Protein AF-A0A0M3JH69-F1 (afdb_monomer_lite)

Secondary structure (DSSP, 8-state):
----------------EES-S-------TTPPTT-EEEE--EE--STTEEEEEEEEETTS----EEE-TTT-EEEE-S---TTTS-S---EEEEEEEEE--

InterPro domains:
  IPR002126 Cadherin-like [PF00028] (23-84)
  IPR002126 Cadherin-like [PR00205] (18-47)
  IPR002126 Cadherin-like [PR00205] (70-96)
  IPR002126 Cadherin-like [PS50268] (19-95)
  IPR015919 Cadherin-like superfamily [SSF49313] (6-95)
  IPR020894 Cadherin conserved site [PS00232] (6-16)

Radius of gyration: 18.43 Å; chains: 1; bounding box: 50×30×53 Å

Structure (mmCIF, N/CA/C/O backbone):
data_AF-A0A0M3JH69-F1
#
_entry.id   AF-A0A0M3JH69-F1
#
loop_
_atom_site.group_PDB
_atom_site.id
_atom_site.type_symbol
_atom_site.label_atom_id
_atom_site.label_alt_id
_atom_site.label_comp_id
_atom_site.label_asym_id
_atom_site.label_entity_id
_atom_site.label_seq_id
_atom_site.pdbx_PDB_ins_code
_atom_site.Cartn_x
_atom_site.Cartn_y
_atom_site.Cartn_z
_atom_site.occupancy
_atom_site.B_iso_or_equiv
_atom_site.auth_seq_id
_atom_site.auth_comp_id
_atom_site.auth_asym_id
_atom_site.auth_atom_id
_atom_site.pdbx_PDB_model_num
ATOM 1 N N . ILE A 1 1 ? 38.177 -14.665 -34.506 1.00 61.34 1 ILE A N 1
ATOM 2 C CA . ILE A 1 1 ? 36.737 -14.303 -34.492 1.00 61.34 1 ILE A CA 1
ATOM 3 C C . ILE A 1 1 ? 36.439 -13.725 -33.120 1.00 61.34 1 ILE A C 1
ATOM 5 O O . ILE A 1 1 ? 36.757 -14.384 -32.139 1.00 61.34 1 ILE A O 1
ATOM 9 N N . VAL A 1 2 ? 35.909 -12.505 -33.046 1.00 41.03 2 VAL A N 1
ATOM 10 C CA . VAL A 1 2 ? 35.553 -11.852 -31.777 1.00 41.03 2 VAL A CA 1
ATOM 11 C C . VAL A 1 2 ? 34.035 -11.874 -31.648 1.00 41.03 2 VAL A C 1
ATOM 13 O O . VAL A 1 2 ? 33.335 -11.492 -32.582 1.00 41.03 2 VAL A O 1
ATOM 16 N N . LYS A 1 3 ? 33.529 -12.362 -30.512 1.00 51.09 3 LYS A N 1
ATOM 17 C CA . LYS A 1 3 ? 32.108 -12.274 -30.172 1.00 51.09 3 LYS A CA 1
ATOM 18 C C . LYS A 1 3 ? 31.865 -10.936 -29.490 1.00 51.09 3 LYS A C 1
ATOM 20 O O . LYS A 1 3 ? 32.477 -10.655 -28.465 1.00 51.09 3 LYS A O 1
ATOM 25 N N . VAL A 1 4 ? 30.968 -10.143 -30.059 1.00 55.31 4 VAL A N 1
ATOM 26 C CA . VAL A 1 4 ? 30.455 -8.925 -29.435 1.00 55.31 4 VAL A CA 1
ATOM 27 C C . VAL A 1 4 ? 29.085 -9.268 -28.863 1.00 55.31 4 VAL A C 1
ATOM 29 O O . VAL A 1 4 ? 28.201 -9.700 -29.600 1.00 55.31 4 VAL A O 1
ATOM 32 N N . GLN A 1 5 ? 28.932 -9.132 -27.548 1.00 44.62 5 GLN A N 1
ATOM 33 C CA . GLN A 1 5 ? 27.641 -9.218 -26.871 1.00 44.62 5 GLN A CA 1
ATOM 34 C C . GLN A 1 5 ? 27.211 -7.801 -26.519 1.00 44.62 5 GLN A C 1
ATOM 36 O O . GLN A 1 5 ? 27.880 -7.119 -25.747 1.00 44.62 5 GLN A O 1
ATOM 41 N N . ILE A 1 6 ? 26.121 -7.354 -27.137 1.00 58.53 6 ILE A N 1
ATOM 42 C CA . ILE A 1 6 ? 25.504 -6.061 -26.860 1.00 58.53 6 ILE A CA 1
ATOM 43 C C . ILE A 1 6 ? 24.299 -6.346 -25.974 1.00 58.53 6 ILE A C 1
ATOM 45 O O . ILE A 1 6 ? 23.364 -7.021 -26.403 1.00 58.53 6 ILE A O 1
ATOM 49 N N . PHE A 1 7 ? 24.338 -5.842 -24.745 1.00 50.62 7 PHE A N 1
ATOM 50 C CA . PHE A 1 7 ? 23.181 -5.797 -23.863 1.00 50.62 7 PHE A CA 1
ATOM 51 C C . PHE A 1 7 ? 22.582 -4.400 -23.987 1.00 50.62 7 PHE A C 1
ATOM 53 O O . PHE A 1 7 ? 23.238 -3.411 -23.665 1.00 50.62 7 PHE A O 1
ATOM 60 N N . ILE A 1 8 ? 21.362 -4.314 -24.511 1.00 57.41 8 ILE A N 1
ATOM 61 C CA 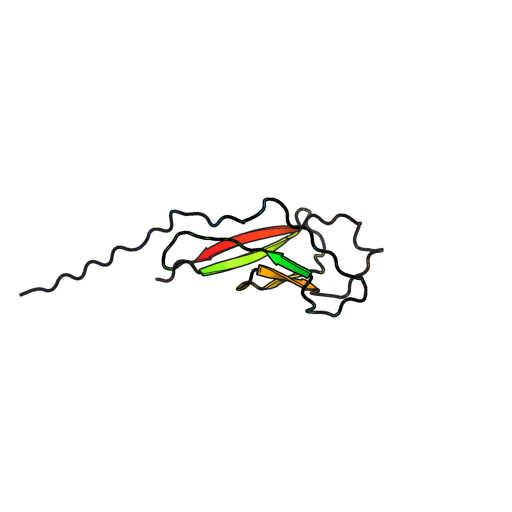. ILE A 1 8 ? 20.586 -3.077 -24.445 1.00 57.41 8 ILE A CA 1
ATOM 62 C C . ILE A 1 8 ? 20.026 -3.026 -23.025 1.00 57.41 8 ILE A C 1
ATOM 64 O O . ILE A 1 8 ? 19.219 -3.878 -22.660 1.00 57.41 8 ILE A O 1
ATOM 68 N N . ALA A 1 9 ? 20.515 -2.084 -22.218 1.00 52.69 9 ALA A N 1
ATOM 69 C CA . ALA A 1 9 ? 19.902 -1.777 -20.935 1.00 52.69 9 ALA A CA 1
ATOM 70 C C . ALA A 1 9 ? 18.527 -1.161 -21.209 1.00 52.69 9 ALA A C 1
ATOM 72 O O . ALA A 1 9 ? 18.432 -0.200 -21.974 1.00 52.69 9 ALA A O 1
ATOM 73 N N . ASP A 1 10 ? 17.484 -1.736 -20.618 1.00 50.47 10 ASP A N 1
ATOM 74 C CA . ASP A 1 10 ? 16.159 -1.127 -20.611 1.00 50.47 10 ASP A CA 1
ATOM 75 C C . ASP A 1 10 ? 16.253 0.137 -19.748 1.00 50.47 10 ASP A C 1
ATOM 77 O O . ASP A 1 10 ? 16.524 0.068 -18.546 1.00 50.47 10 ASP A O 1
ATOM 81 N N . ILE A 1 11 ? 16.176 1.306 -20.380 1.00 50.66 11 ILE A N 1
ATOM 82 C CA . ILE A 1 11 ? 16.111 2.574 -19.660 1.00 50.66 11 ILE A CA 1
ATOM 83 C C . ILE A 1 11 ? 14.643 2.722 -19.293 1.00 50.66 11 ILE A C 1
ATOM 85 O O . ILE A 1 11 ? 13.859 3.072 -20.161 1.00 50.66 11 ILE A O 1
ATOM 89 N N . ASN A 1 12 ? 14.299 2.425 -18.038 1.00 52.78 12 ASN A N 1
ATOM 90 C CA . ASN A 1 12 ? 12.949 2.576 -17.492 1.00 52.78 12 ASN A CA 1
ATOM 91 C C . ASN A 1 12 ? 12.406 3.982 -17.803 1.00 52.78 12 ASN A C 1
ATOM 93 O O . ASN A 1 12 ? 12.793 4.971 -17.169 1.00 52.78 12 ASN A O 1
ATOM 97 N N . ASP A 1 13 ? 11.566 4.059 -18.831 1.00 59.28 13 ASP A N 1
ATOM 98 C CA . ASP A 1 13 ? 10.913 5.266 -19.325 1.00 59.28 13 ASP A CA 1
ATOM 99 C C . ASP A 1 13 ? 9.399 5.254 -19.048 1.00 59.28 13 ASP A C 1
ATOM 101 O O . ASP A 1 13 ? 8.712 6.233 -19.355 1.00 59.28 13 ASP A O 1
ATOM 105 N N . ASN A 1 14 ? 8.884 4.203 -18.395 1.00 64.19 14 ASN A N 1
ATOM 106 C CA . ASN A 1 14 ? 7.473 4.043 -18.061 1.00 64.19 14 ASN A CA 1
ATOM 107 C C . ASN A 1 14 ? 7.254 4.126 -16.547 1.00 64.19 14 ASN A C 1
ATOM 109 O O . ASN A 1 14 ? 7.471 3.180 -15.798 1.00 64.19 14 ASN A O 1
ATOM 113 N N . ALA A 1 15 ? 6.744 5.267 -16.078 1.00 70.00 15 ALA A N 1
ATOM 114 C CA . ALA A 1 15 ? 6.297 5.372 -14.693 1.00 70.00 15 ALA A CA 1
ATOM 115 C C . ALA A 1 15 ? 5.118 4.404 -14.437 1.00 70.00 15 ALA A C 1
ATOM 117 O O . ALA A 1 15 ? 4.183 4.366 -15.247 1.00 70.00 15 ALA A O 1
ATOM 118 N N . PRO A 1 16 ? 5.102 3.667 -13.309 1.00 81.19 16 PRO A N 1
ATOM 119 C CA . PRO A 1 16 ? 3.979 2.800 -12.986 1.00 81.19 16 PRO A CA 1
ATOM 120 C C . PRO A 1 16 ? 2.679 3.591 -12.810 1.00 81.19 16 PRO A C 1
ATOM 122 O O . PRO A 1 16 ? 2.682 4.730 -12.335 1.00 81.19 16 PRO A O 1
ATOM 125 N N . TYR A 1 17 ? 1.546 2.966 -13.125 1.00 80.69 17 TYR A N 1
ATOM 126 C CA . TYR A 1 17 ? 0.219 3.565 -12.970 1.00 80.69 17 TYR A CA 1
ATOM 127 C C . TYR A 1 17 ? -0.738 2.640 -12.218 1.00 80.69 17 TYR A C 1
ATOM 129 O O . TYR A 1 17 ? -0.648 1.419 -12.313 1.00 80.69 17 TYR A O 1
ATOM 137 N N . PHE A 1 18 ? -1.680 3.223 -11.476 1.00 82.50 18 PHE A N 1
ATOM 138 C CA . PHE A 1 18 ? -2.727 2.484 -10.768 1.00 82.50 18 PHE A CA 1
ATOM 139 C C . PHE A 1 18 ? -3.969 2.274 -11.640 1.00 82.50 18 PHE A C 1
ATOM 141 O O . PHE A 1 18 ? -4.318 3.140 -12.443 1.00 82.50 18 PHE A O 1
ATOM 148 N N . ASP A 1 19 ? -4.696 1.176 -11.403 1.00 78.62 19 ASP A N 1
ATOM 149 C CA . ASP A 1 19 ? -5.987 0.904 -12.064 1.00 78.62 19 ASP A CA 1
ATOM 150 C C . ASP A 1 19 ? -7.054 1.967 -11.752 1.00 78.62 19 ASP A C 1
ATOM 152 O O . ASP A 1 19 ? -7.939 2.245 -12.564 1.00 78.62 19 ASP A O 1
ATOM 156 N N . GLN A 1 20 ? -6.991 2.559 -10.556 1.00 78.06 20 GLN A N 1
ATOM 157 C CA . GLN A 1 20 ? -7.971 3.519 -10.060 1.00 78.06 20 GLN A CA 1
ATOM 158 C C . GLN A 1 20 ? -7.285 4.752 -9.479 1.00 78.06 20 GLN A C 1
ATOM 160 O O . GLN A 1 20 ? -6.227 4.665 -8.861 1.00 78.06 20 GLN A O 1
ATOM 165 N N . LYS A 1 21 ? -7.938 5.911 -9.625 1.00 76.75 21 LYS A N 1
ATOM 166 C CA . LYS A 1 21 ? -7.490 7.173 -9.011 1.00 76.75 21 LYS A CA 1
ATOM 167 C C . LYS A 1 21 ? -7.750 7.239 -7.504 1.00 76.75 21 LYS A C 1
ATOM 169 O O . LYS A 1 21 ? -7.146 8.058 -6.824 1.00 76.75 21 LYS A O 1
ATOM 174 N N . ARG A 1 22 ? -8.685 6.432 -6.996 1.00 78.81 22 ARG A N 1
ATOM 175 C CA . ARG A 1 22 ? -9.062 6.367 -5.582 1.00 78.81 22 ARG A CA 1
ATOM 176 C C . ARG A 1 22 ? -9.450 4.937 -5.239 1.00 78.81 22 ARG A C 1
ATOM 178 O O . ARG A 1 22 ? -10.272 4.357 -5.938 1.00 78.81 22 ARG A O 1
ATOM 185 N N . TYR A 1 23 ? -8.904 4.433 -4.141 1.00 83.12 23 TYR A N 1
ATOM 186 C CA . TYR A 1 23 ? -9.266 3.154 -3.541 1.00 83.12 23 TYR A CA 1
ATOM 187 C C . TYR A 1 23 ? -9.980 3.420 -2.214 1.00 83.12 23 TYR A C 1
ATOM 189 O O . TYR A 1 23 ? -9.565 4.295 -1.457 1.00 83.12 23 TYR A O 1
ATOM 197 N N . GLU A 1 24 ? -11.063 2.695 -1.934 1.00 82.94 24 GLU A N 1
ATOM 198 C CA . GLU A 1 24 ? -11.811 2.819 -0.679 1.00 82.94 24 GLU A CA 1
ATOM 199 C C . GLU A 1 24 ? -11.930 1.449 -0.013 1.00 82.94 24 GLU A C 1
ATOM 201 O O . GLU A 1 24 ? -12.559 0.539 -0.551 1.00 82.94 24 GLU A O 1
ATOM 206 N N . GLY A 1 25 ? -11.302 1.310 1.153 1.00 83.12 25 GLY A N 1
ATOM 207 C CA . GLY A 1 25 ? -11.386 0.128 2.002 1.00 83.12 25 GLY A CA 1
ATOM 208 C C . GLY A 1 25 ? -12.166 0.430 3.276 1.00 83.12 25 GLY A C 1
ATOM 209 O O . GLY A 1 25 ? -12.194 1.568 3.745 1.00 83.12 25 GLY A O 1
ATOM 210 N N . LYS A 1 26 ? -12.800 -0.595 3.845 1.00 83.62 26 LYS A N 1
ATOM 211 C CA . LYS A 1 26 ? -13.482 -0.513 5.140 1.00 83.62 26 LYS A CA 1
ATOM 212 C C . LYS A 1 26 ? -12.954 -1.618 6.037 1.00 83.62 26 LYS A C 1
ATOM 214 O O . LYS A 1 26 ? -12.810 -2.756 5.607 1.00 83.62 26 LYS A O 1
ATOM 219 N N . VAL A 1 27 ? -12.686 -1.267 7.281 1.00 87.69 27 VAL A N 1
ATOM 220 C CA . VAL A 1 27 ? -12.202 -2.163 8.331 1.00 87.69 27 VAL A CA 1
ATOM 221 C C . VAL A 1 27 ? -12.952 -1.811 9.611 1.00 87.69 27 VAL A C 1
ATOM 223 O O . VAL A 1 27 ? -13.504 -0.716 9.682 1.00 87.69 27 VAL A O 1
ATOM 226 N N . ALA A 1 28 ? -13.037 -2.733 10.567 1.00 86.44 28 ALA A N 1
ATOM 227 C CA . ALA A 1 28 ? -13.623 -2.483 11.883 1.00 86.44 28 ALA A CA 1
ATOM 228 C C . ALA A 1 28 ? -12.529 -2.106 12.897 1.00 86.44 28 ALA A C 1
ATOM 230 O O . ALA A 1 28 ? -11.380 -2.499 12.725 1.00 86.44 28 ALA A O 1
ATOM 231 N N . GLU A 1 29 ? -12.868 -1.389 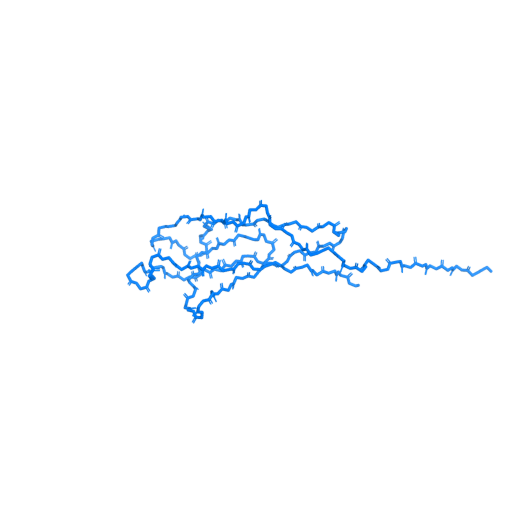13.971 1.00 84.38 29 GLU A N 1
ATOM 232 C CA . GLU A 1 29 ? -11.886 -0.961 14.992 1.00 84.38 29 GLU A CA 1
ATOM 233 C C . GLU A 1 29 ? -11.229 -2.142 15.695 1.00 84.38 29 GLU A C 1
ATOM 235 O O . GLU A 1 29 ? -10.052 -2.108 16.040 1.00 84.38 29 GLU A O 1
ATOM 240 N N . ASN A 1 30 ? -11.998 -3.211 15.877 1.00 88.62 30 ASN A N 1
ATOM 241 C CA . ASN A 1 30 ? -11.554 -4.443 16.501 1.00 88.62 30 ASN A CA 1
ATOM 242 C C . ASN A 1 30 ? -10.826 -5.376 15.522 1.00 88.62 30 ASN A C 1
ATOM 244 O O . ASN A 1 30 ? -10.628 -6.546 15.850 1.00 88.62 30 ASN A O 1
ATOM 248 N N . ALA A 1 31 ? -10.469 -4.892 14.328 1.00 91.31 31 ALA A N 1
ATOM 249 C CA . ALA A 1 31 ? -9.678 -5.657 13.382 1.00 91.31 31 ALA A CA 1
ATOM 250 C C . ALA A 1 31 ? -8.319 -6.026 13.975 1.00 91.31 31 ALA A C 1
ATOM 252 O O . ALA A 1 31 ? -7.679 -5.250 14.692 1.00 91.31 31 ALA A O 1
ATOM 253 N N . GLU A 1 32 ? -7.875 -7.233 13.651 1.00 94.81 32 GLU A N 1
ATOM 254 C CA . GLU A 1 32 ? -6.612 -7.747 14.152 1.00 94.81 32 GLU A CA 1
ATOM 255 C C . GLU A 1 32 ? -5.428 -7.076 13.449 1.00 94.81 32 GLU A C 1
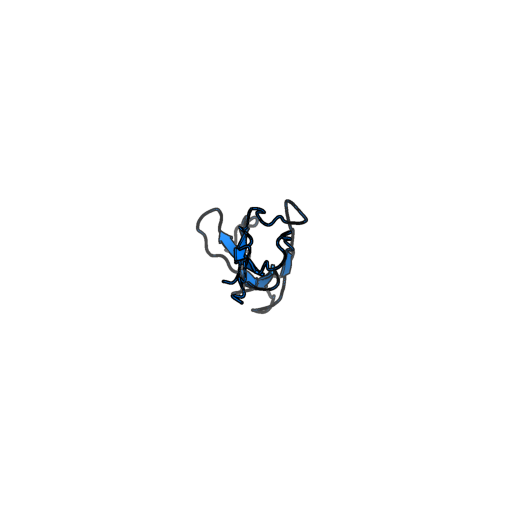ATOM 257 O O . GLU A 1 32 ? -5.485 -6.694 12.277 1.00 94.81 32 GLU A O 1
ATOM 262 N N . ILE A 1 33 ? -4.306 -6.969 14.160 1.00 94.12 33 ILE A N 1
ATOM 263 C CA . ILE A 1 33 ? -3.050 -6.520 13.557 1.00 94.12 33 ILE A CA 1
ATOM 264 C C . ILE A 1 33 ? -2.655 -7.515 12.455 1.00 94.12 33 ILE A C 1
ATOM 266 O O . ILE A 1 33 ? -2.681 -8.727 12.659 1.00 94.12 33 ILE A O 1
ATOM 270 N N . ASN A 1 34 ? -2.230 -6.987 11.308 1.00 95.94 34 ASN A N 1
ATOM 271 C CA . ASN A 1 34 ? -1.958 -7.679 10.043 1.00 95.94 34 ASN A CA 1
ATOM 272 C C . ASN A 1 34 ? -3.188 -8.123 9.244 1.00 95.94 34 ASN A C 1
ATOM 274 O O . ASN A 1 34 ? -3.008 -8.752 8.200 1.00 95.94 34 ASN A O 1
ATOM 278 N N . GLN A 1 35 ? -4.405 -7.780 9.674 1.00 93.94 35 GLN A N 1
ATOM 279 C CA . GLN A 1 35 ? -5.589 -7.976 8.846 1.00 93.94 35 GLN A CA 1
ATOM 280 C C . GLN A 1 35 ? -5.522 -7.066 7.613 1.00 93.94 35 GLN A C 1
ATOM 282 O O . GLN A 1 35 ? -5.311 -5.855 7.730 1.00 93.94 35 GLN A O 1
ATOM 287 N N . ASP A 1 36 ? -5.709 -7.655 6.433 1.00 94.06 36 ASP A N 1
ATOM 288 C CA . ASP A 1 36 ? -5.739 -6.921 5.172 1.00 94.06 36 ASP A CA 1
ATOM 289 C C . ASP A 1 36 ? -7.069 -6.146 5.034 1.00 94.06 36 ASP A C 1
ATOM 291 O O . ASP A 1 36 ? -8.144 -6.637 5.388 1.00 94.06 36 ASP A O 1
ATOM 295 N N . VAL A 1 37 ? -6.987 -4.920 4.518 1.00 91.69 37 VAL A N 1
ATOM 296 C CA . VAL A 1 37 ? -8.109 -3.975 4.372 1.00 91.69 37 VAL A CA 1
ATOM 297 C C . VAL A 1 37 ? -8.508 -3.827 2.908 1.00 91.69 37 VAL A C 1
ATOM 299 O O . VAL A 1 37 ? -9.684 -3.909 2.557 1.00 91.69 37 VAL A O 1
ATOM 302 N N . ILE A 1 38 ? -7.523 -3.579 2.047 1.00 91.06 38 ILE A N 1
ATOM 303 C CA . ILE A 1 38 ? -7.701 -3.403 0.606 1.00 91.06 38 ILE A CA 1
ATOM 304 C C . ILE A 1 38 ? -6.389 -3.712 -0.105 1.00 91.06 38 ILE A C 1
ATOM 306 O O . ILE A 1 38 ? -5.316 -3.495 0.448 1.00 91.06 38 ILE A O 1
ATOM 310 N N . THR A 1 39 ? -6.457 -4.184 -1.344 1.00 90.81 39 THR A N 1
ATOM 311 C CA . THR A 1 39 ? -5.278 -4.348 -2.198 1.00 90.81 39 THR A CA 1
ATOM 312 C C . THR A 1 39 ? -5.316 -3.316 -3.306 1.00 90.81 39 THR A C 1
ATOM 314 O O . THR A 1 39 ? -6.287 -3.255 -4.062 1.00 90.81 39 THR A O 1
ATOM 317 N N . VAL A 1 40 ? -4.259 -2.513 -3.412 1.00 87.50 40 VAL A N 1
ATOM 318 C CA . VAL A 1 40 ? -4.062 -1.629 -4.560 1.00 87.50 40 VAL A CA 1
ATOM 319 C C . VAL A 1 40 ? -3.203 -2.315 -5.603 1.00 87.50 40 VAL A C 1
ATOM 321 O O . VAL A 1 40 ? -2.281 -3.059 -5.272 1.00 87.50 40 VAL A O 1
ATOM 324 N N . LYS A 1 41 ? -3.505 -2.059 -6.875 1.00 85.19 41 LYS A N 1
ATOM 325 C CA . LYS A 1 41 ? -2.770 -2.644 -7.988 1.00 85.19 41 LYS A CA 1
ATOM 326 C C . LYS A 1 41 ? -2.255 -1.554 -8.910 1.00 85.19 41 LYS A C 1
ATOM 328 O O . LYS A 1 41 ? -3.016 -0.710 -9.390 1.00 85.19 41 LYS A O 1
ATOM 333 N N . ALA A 1 42 ? -0.949 -1.585 -9.116 1.00 84.19 42 ALA A N 1
ATOM 334 C CA . ALA A 1 42 ? -0.255 -0.805 -10.115 1.00 84.19 42 ALA A CA 1
ATOM 335 C C . ALA A 1 42 ? 0.329 -1.721 -11.191 1.00 84.19 42 ALA A C 1
ATOM 337 O O . ALA A 1 42 ? 0.567 -2.909 -10.957 1.00 84.19 42 ALA A O 1
ATOM 338 N N . HIS A 1 43 ? 0.557 -1.145 -12.364 1.00 81.50 43 HIS A N 1
ATOM 339 C CA . HIS A 1 43 ? 1.150 -1.806 -13.517 1.00 81.50 43 HIS A CA 1
ATOM 340 C C . HIS A 1 43 ? 2.290 -0.956 -14.052 1.00 81.50 43 HIS A C 1
ATOM 342 O O . HIS A 1 43 ? 2.241 0.271 -14.001 1.00 81.50 43 HIS A O 1
ATOM 348 N N . ASP A 1 44 ? 3.296 -1.630 -14.585 1.00 78.56 44 ASP A N 1
ATOM 349 C CA . ASP A 1 44 ? 4.429 -1.038 -15.279 1.00 78.56 44 ASP A CA 1
ATOM 350 C C . ASP A 1 44 ? 4.679 -1.891 -16.530 1.00 78.56 44 ASP A C 1
ATOM 352 O O . ASP A 1 44 ? 4.536 -3.118 -16.491 1.00 78.56 44 ASP A O 1
ATOM 356 N N . LEU A 1 45 ? 4.920 -1.226 -17.659 1.00 73.06 45 LEU A N 1
ATOM 357 C CA . LEU A 1 45 ? 5.061 -1.863 -18.968 1.00 73.06 45 LEU A CA 1
ATOM 358 C C . LEU A 1 45 ? 6.479 -2.392 -19.219 1.00 73.06 45 LEU A C 1
ATOM 360 O O . LEU A 1 45 ? 6.692 -3.099 -20.208 1.00 73.06 45 LEU A O 1
ATOM 364 N N . ASP A 1 46 ? 7.421 -2.115 -18.319 1.00 68.00 46 ASP A N 1
ATOM 365 C CA . ASP A 1 46 ? 8.796 -2.569 -18.438 1.00 68.00 46 ASP A CA 1
ATOM 366 C C . ASP A 1 46 ? 8.892 -4.082 -18.201 1.00 68.00 46 ASP A C 1
ATOM 368 O O . ASP A 1 46 ? 8.340 -4.650 -17.250 1.00 68.00 46 ASP A O 1
ATOM 372 N N . ARG A 1 47 ? 9.647 -4.764 -19.071 1.00 60.16 47 ARG A N 1
ATOM 373 C CA . ARG A 1 47 ? 9.750 -6.237 -19.108 1.00 60.16 47 ARG A CA 1
ATOM 374 C C . ARG A 1 47 ? 10.313 -6.862 -17.829 1.00 60.16 47 ARG A C 1
ATOM 376 O O . ARG A 1 47 ? 10.098 -8.053 -17.603 1.00 60.16 47 ARG A O 1
ATOM 383 N N . LEU A 1 48 ? 11.067 -6.096 -17.040 1.00 64.50 48 LEU A N 1
ATOM 384 C CA . LEU A 1 48 ? 11.716 -6.524 -15.794 1.00 64.50 48 LEU A CA 1
ATOM 385 C C . LEU A 1 48 ? 11.341 -5.617 -14.607 1.00 64.50 48 LEU A C 1
ATOM 387 O O . LEU A 1 48 ? 12.129 -5.454 -13.668 1.00 64.50 48 LEU A O 1
ATOM 391 N N . SER A 1 49 ? 10.139 -5.034 -14.628 1.00 66.88 49 SER A N 1
ATOM 392 C CA . SER A 1 49 ? 9.657 -4.188 -13.537 1.00 66.88 49 SER A CA 1
ATOM 393 C C . SER A 1 49 ? 9.422 -4.995 -12.257 1.00 66.88 49 SER A C 1
ATOM 395 O O . SER A 1 49 ? 8.751 -6.027 -12.230 1.00 66.88 49 SER A O 1
ATOM 397 N N . ASN A 1 50 ? 9.985 -4.510 -11.150 1.00 75.31 50 ASN A N 1
ATOM 398 C CA . ASN A 1 50 ? 9.585 -4.929 -9.813 1.00 75.31 50 ASN A CA 1
ATOM 399 C C . ASN A 1 50 ? 8.965 -3.739 -9.102 1.00 75.31 50 ASN A C 1
ATOM 401 O O . ASN A 1 50 ? 9.667 -2.796 -8.729 1.00 75.31 50 ASN A O 1
ATOM 405 N N . LEU A 1 51 ? 7.648 -3.803 -8.927 1.00 81.81 51 LEU A N 1
ATOM 406 C CA . LEU A 1 51 ? 6.893 -2.781 -8.224 1.00 81.81 51 LEU A CA 1
ATOM 407 C C . LEU A 1 51 ? 7.146 -2.882 -6.724 1.00 81.81 51 LEU A C 1
ATOM 409 O O . LEU A 1 51 ? 7.160 -3.969 -6.138 1.00 81.81 51 LEU A O 1
ATOM 413 N N . LYS A 1 52 ? 7.370 -1.722 -6.117 1.00 84.94 52 LYS A N 1
ATOM 414 C CA . LYS A 1 52 ? 7.497 -1.543 -4.679 1.00 84.94 52 LYS A CA 1
ATOM 415 C C . LYS A 1 52 ? 6.470 -0.521 -4.232 1.00 84.94 52 LYS A C 1
ATOM 417 O O . LYS A 1 52 ? 6.480 0.607 -4.715 1.00 84.94 52 LYS A O 1
ATOM 422 N N . TYR A 1 53 ? 5.570 -0.960 -3.363 1.00 85.50 53 TYR A N 1
ATOM 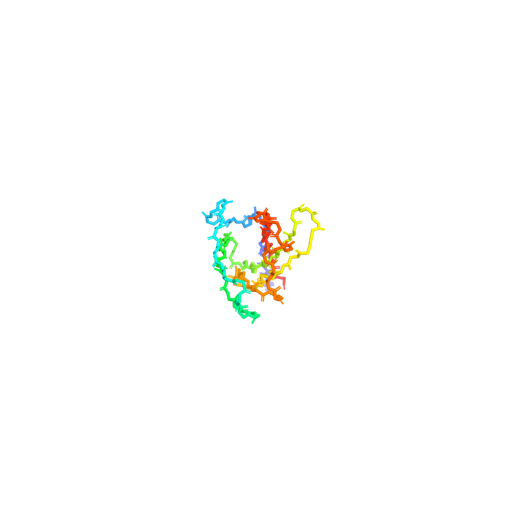423 C CA . TYR A 1 53 ? 4.509 -0.131 -2.804 1.00 85.50 53 TYR A CA 1
ATOM 424 C C . TYR A 1 53 ? 4.955 0.467 -1.478 1.00 85.50 53 TYR A C 1
ATOM 426 O O . TYR A 1 53 ? 5.441 -0.257 -0.607 1.00 85.50 53 TYR A O 1
ATOM 434 N N . ASP A 1 54 ? 4.712 1.761 -1.319 1.00 84.06 54 ASP A N 1
ATOM 435 C CA . ASP A 1 54 ? 4.970 2.502 -0.094 1.00 84.06 54 ASP A CA 1
ATOM 436 C C . ASP A 1 54 ? 3.745 3.357 0.262 1.00 84.06 54 ASP A C 1
ATOM 438 O O . ASP A 1 54 ? 3.018 3.842 -0.605 1.00 84.06 54 ASP A O 1
ATOM 442 N N . LEU A 1 55 ? 3.494 3.513 1.561 1.00 83.44 55 LEU A N 1
ATOM 443 C CA . LEU A 1 55 ? 2.327 4.210 2.102 1.00 83.44 55 LEU A CA 1
ATOM 444 C C . LEU A 1 55 ? 2.790 5.394 2.946 1.00 83.44 55 LEU A C 1
ATOM 446 O O . LEU A 1 55 ? 3.635 5.223 3.830 1.00 83.44 55 LEU A O 1
ATOM 450 N N . TYR A 1 56 ? 2.198 6.568 2.726 1.00 79.38 56 TYR A N 1
ATOM 451 C CA . TYR A 1 56 ? 2.529 7.775 3.481 1.00 79.38 56 TYR A CA 1
ATOM 452 C C . TYR A 1 56 ? 1.282 8.566 3.893 1.00 79.38 56 TYR A C 1
ATOM 454 O O . TYR A 1 56 ? 0.239 8.533 3.240 1.00 79.38 56 TYR A O 1
ATOM 462 N N . ALA A 1 57 ? 1.407 9.312 4.993 1.00 72.88 57 ALA A N 1
ATOM 463 C CA . ALA A 1 57 ? 0.377 10.229 5.465 1.00 72.88 57 ALA A CA 1
ATOM 464 C C . ALA A 1 57 ? 0.500 11.541 4.707 1.00 72.88 57 ALA A C 1
ATOM 466 O O . ALA A 1 57 ? 1.554 12.176 4.751 1.00 72.88 57 ALA A O 1
ATOM 467 N N . VAL A 1 58 ? -0.604 12.002 4.125 1.00 68.25 58 VAL A N 1
ATOM 468 C CA . VAL A 1 58 ? -0.642 13.279 3.400 1.00 68.25 58 VAL A CA 1
ATOM 469 C C . VAL A 1 58 ? -0.355 14.469 4.328 1.00 68.25 58 VAL A C 1
ATOM 471 O O . VAL A 1 58 ? 0.276 15.438 3.921 1.00 68.25 58 VAL A O 1
ATOM 474 N N . HIS A 1 59 ? -0.754 14.382 5.601 1.00 70.62 59 HIS A N 1
ATOM 475 C CA . HIS A 1 59 ? -0.663 15.492 6.560 1.00 70.62 59 HIS A CA 1
ATOM 476 C C . HIS A 1 59 ? 0.287 15.233 7.743 1.00 70.62 59 HIS A C 1
ATOM 478 O O . HIS A 1 59 ? 0.194 15.912 8.762 1.00 70.62 59 HIS A O 1
ATOM 484 N N . GLY A 1 60 ? 1.208 14.265 7.633 1.00 61.75 60 GLY A N 1
ATOM 485 C CA . GLY A 1 60 ? 2.224 14.031 8.672 1.00 61.75 60 GLY A CA 1
ATOM 486 C C . GLY A 1 60 ? 1.675 13.502 10.006 1.00 61.75 60 GLY A C 1
ATOM 487 O O . GLY A 1 60 ? 2.170 13.872 11.069 1.00 61.75 60 GLY A O 1
ATOM 488 N N . GLY A 1 61 ? 0.652 12.646 9.951 1.00 68.38 61 GLY A N 1
ATOM 489 C CA . GLY A 1 61 ? 0.009 12.027 11.114 1.00 68.38 61 GLY A CA 1
ATOM 490 C C . GLY A 1 61 ? 0.465 10.594 11.406 1.00 68.38 61 GLY A C 1
ATOM 491 O O . GLY A 1 61 ? 1.242 9.989 10.665 1.00 68.38 61 GLY A O 1
ATOM 492 N N . ARG A 1 62 ? -0.055 10.037 12.505 1.00 75.12 62 ARG A N 1
ATOM 493 C CA . ARG A 1 62 ? 0.071 8.611 12.827 1.00 75.12 62 ARG A CA 1
ATOM 494 C C . ARG A 1 62 ? -0.753 7.806 11.822 1.00 75.12 62 ARG A C 1
ATOM 496 O O . ARG A 1 62 ? -1.944 8.046 11.689 1.00 75.12 62 ARG A O 1
ATOM 503 N N . ILE A 1 63 ? -0.123 6.846 11.149 1.00 80.75 63 ILE A N 1
ATOM 504 C CA . ILE A 1 63 ? -0.786 5.962 10.184 1.00 80.75 63 ILE A CA 1
ATOM 505 C C . ILE A 1 63 ? -0.926 4.589 10.832 1.00 80.75 63 ILE A C 1
ATOM 507 O O . ILE A 1 63 ? 0.082 3.882 10.947 1.00 80.75 63 ILE A O 1
ATOM 511 N N . PRO A 1 64 ? -2.143 4.167 11.207 1.00 85.94 64 PRO A N 1
ATOM 512 C CA . PRO A 1 64 ? -2.333 2.856 11.806 1.00 85.94 64 PRO A CA 1
ATOM 513 C C . PRO A 1 64 ? -2.345 1.714 10.777 1.00 85.94 64 PRO A C 1
ATOM 515 O O . PRO A 1 64 ? -2.647 0.565 11.100 1.00 85.94 64 PRO A O 1
ATOM 518 N N . PHE A 1 65 ? -1.983 2.019 9.533 1.00 89.38 65 PHE A N 1
ATOM 519 C CA . PHE A 1 65 ? -1.937 1.106 8.403 1.00 89.38 65 PHE A CA 1
ATOM 520 C C . PHE A 1 65 ? -0.513 0.953 7.858 1.00 89.38 65 PHE A C 1
ATOM 522 O O . PHE A 1 65 ? 0.343 1.829 7.996 1.00 89.38 65 PHE A O 1
ATOM 529 N N . GLY A 1 66 ? -0.258 -0.183 7.225 1.00 90.38 66 GLY A N 1
ATOM 530 C CA . GLY A 1 66 ? 0.927 -0.433 6.415 1.00 90.38 66 GLY A CA 1
ATOM 531 C C . GLY A 1 66 ? 0.526 -0.926 5.033 1.00 90.38 66 GLY A C 1
ATOM 532 O O . GLY A 1 66 ? -0.623 -1.298 4.818 1.00 90.38 66 GLY A O 1
ATOM 533 N N . VAL A 1 67 ? 1.477 -0.954 4.102 1.00 92.44 67 VAL A N 1
ATOM 534 C CA . VAL A 1 67 ? 1.306 -1.612 2.803 1.00 92.44 67 VAL A CA 1
ATOM 535 C C . VAL A 1 67 ? 2.363 -2.693 2.640 1.00 92.44 67 VAL A C 1
ATOM 537 O O . VAL A 1 67 ? 3.523 -2.513 3.012 1.00 92.44 67 VAL A O 1
ATOM 540 N N . ARG A 1 68 ? 1.960 -3.845 2.110 1.00 92.69 68 ARG A N 1
ATOM 541 C CA . ARG A 1 68 ? 2.881 -4.904 1.708 1.00 92.69 68 ARG A CA 1
ATOM 542 C C . ARG A 1 68 ? 3.585 -4.471 0.429 1.00 92.69 68 ARG A C 1
ATOM 544 O O . ARG A 1 68 ? 2.953 -4.309 -0.614 1.00 92.69 68 ARG A O 1
ATOM 551 N N . THR A 1 69 ? 4.897 -4.292 0.515 1.00 88.50 69 THR A N 1
ATOM 552 C CA . THR A 1 69 ? 5.711 -3.690 -0.548 1.00 88.50 69 THR A CA 1
ATOM 553 C C . THR A 1 69 ? 5.688 -4.474 -1.861 1.00 88.50 69 THR A C 1
ATOM 555 O O . THR A 1 69 ? 5.954 -3.905 -2.909 1.00 88.50 69 THR A O 1
ATOM 558 N N . ASP A 1 70 ? 5.400 -5.771 -1.838 1.00 87.75 70 ASP A N 1
ATOM 559 C CA . ASP A 1 70 ? 5.389 -6.653 -3.010 1.00 87.75 70 ASP A CA 1
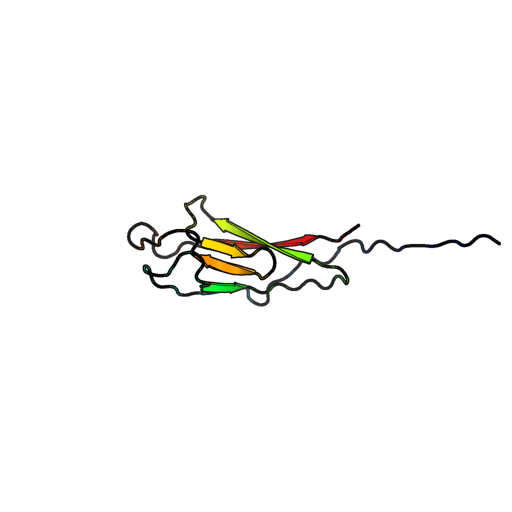ATOM 560 C C . ASP A 1 70 ? 4.008 -6.831 -3.657 1.00 87.75 70 ASP A C 1
ATOM 562 O O . ASP A 1 70 ? 3.917 -7.073 -4.857 1.00 87.75 70 ASP A O 1
ATOM 566 N N . SER A 1 71 ? 2.939 -6.707 -2.875 1.00 89.25 71 SER A N 1
ATOM 567 C CA . SER A 1 71 ? 1.575 -7.052 -3.291 1.00 89.25 71 SER A CA 1
ATOM 568 C C . SER A 1 71 ? 0.619 -5.865 -3.320 1.00 89.25 71 SER A C 1
ATOM 570 O O . SER A 1 71 ? -0.460 -5.984 -3.894 1.00 89.25 71 SER A O 1
ATOM 572 N N . GLY A 1 72 ? 0.976 -4.738 -2.698 1.00 88.62 72 GLY A N 1
ATOM 573 C CA . GLY A 1 72 ? 0.091 -3.578 -2.585 1.00 88.62 72 GLY A CA 1
ATOM 574 C C . GLY A 1 72 ? -1.078 -3.791 -1.616 1.00 88.62 72 GLY A C 1
ATOM 575 O O . GLY A 1 72 ? -2.007 -2.987 -1.584 1.00 88.62 72 GLY A O 1
ATOM 576 N N . ALA A 1 73 ? -1.067 -4.864 -0.815 1.00 93.50 73 ALA A N 1
ATOM 577 C CA . ALA A 1 73 ? -2.079 -5.089 0.212 1.00 93.50 73 ALA A CA 1
ATOM 578 C C . ALA A 1 73 ? -1.864 -4.139 1.397 1.00 93.50 73 ALA A C 1
ATOM 580 O O . ALA A 1 73 ? -0.821 -4.167 2.050 1.00 93.50 73 ALA A O 1
ATOM 581 N N . VAL A 1 74 ? -2.854 -3.298 1.667 1.00 92.19 74 VAL A N 1
ATOM 582 C CA . VAL A 1 74 ? -2.917 -2.427 2.838 1.00 92.19 74 VAL A CA 1
ATOM 583 C C . VAL A 1 74 ? -3.445 -3.233 4.016 1.00 92.19 74 VAL A C 1
ATOM 585 O O . VAL A 1 74 ? -4.469 -3.904 3.889 1.00 92.19 74 VAL A O 1
ATOM 588 N N . PHE A 1 75 ? -2.770 -3.157 5.158 1.00 93.44 75 PHE A N 1
ATOM 589 C CA . PHE A 1 75 ? -3.084 -3.937 6.354 1.00 93.44 75 PHE A CA 1
ATOM 590 C C . PHE A 1 75 ? -3.055 -3.084 7.624 1.00 93.44 75 PHE A C 1
ATOM 592 O O . PHE A 1 75 ? -2.432 -2.021 7.662 1.00 93.44 75 PHE A O 1
ATOM 599 N N . VAL A 1 76 ? -3.707 -3.566 8.682 1.00 92.81 76 VAL A N 1
ATOM 600 C CA . VAL A 1 76 ? -3.707 -2.933 10.011 1.00 92.81 76 VAL A CA 1
ATOM 601 C C . VAL A 1 76 ? -2.344 -3.126 10.681 1.00 92.81 76 VAL A C 1
ATOM 603 O O . VAL A 1 76 ? -1.946 -4.248 10.983 1.00 92.81 76 VAL A O 1
ATOM 606 N N . LYS A 1 77 ? -1.608 -2.043 10.927 1.00 92.12 77 LYS A N 1
ATOM 607 C CA . LYS A 1 77 ? -0.262 -2.077 11.526 1.00 92.12 77 LYS A CA 1
ATOM 608 C C . LYS A 1 77 ? -0.293 -2.009 13.054 1.00 92.12 77 LYS A C 1
ATOM 610 O O . LYS A 1 77 ? 0.623 -2.491 13.716 1.00 92.12 77 LYS A O 1
ATOM 615 N N . GLU A 1 78 ? -1.331 -1.403 13.610 1.00 89.62 78 GLU A N 1
ATOM 616 C CA . GLU A 1 78 ? -1.507 -1.170 15.042 1.00 89.62 78 GLU A CA 1
ATOM 617 C C . GLU A 1 78 ? -3.002 -1.056 15.381 1.00 89.62 78 GLU A C 1
ATOM 619 O O . GLU A 1 78 ? -3.803 -0.840 14.470 1.00 89.62 78 GLU A O 1
ATOM 624 N N . PRO A 1 79 ? -3.397 -1.203 16.662 1.00 88.31 79 PRO A N 1
ATOM 625 C CA . PRO A 1 79 ? -4.799 -1.142 17.061 1.00 88.31 79 PRO A CA 1
ATOM 626 C C . PRO A 1 79 ? -5.477 0.152 16.610 1.00 88.31 79 PRO A C 1
ATOM 628 O O . PRO A 1 79 ? -4.926 1.246 16.780 1.00 88.31 79 PRO A O 1
ATOM 631 N N . LEU A 1 80 ? -6.678 0.005 16.055 1.00 86.06 80 LEU A N 1
ATOM 632 C CA . LEU A 1 80 ? -7.484 1.115 15.573 1.00 86.06 80 LEU A CA 1
ATOM 633 C C . LEU A 1 80 ? -8.286 1.714 16.728 1.00 86.06 80 LEU A C 1
ATOM 635 O O . LEU A 1 80 ? -8.827 1.005 17.571 1.00 86.06 80 LEU A O 1
ATOM 639 N N . ASP A 1 81 ? -8.343 3.039 16.754 1.00 78.88 81 ASP A N 1
ATOM 640 C CA . ASP A 1 81 ? -9.108 3.812 17.725 1.00 78.88 81 ASP A CA 1
ATOM 641 C C . ASP A 1 81 ? -9.785 4.957 16.966 1.00 78.88 81 ASP A C 1
ATOM 643 O O . ASP A 1 81 ? -9.166 5.992 16.700 1.00 78.88 81 ASP A O 1
ATOM 647 N N . TYR A 1 82 ? -11.035 4.744 16.539 1.00 70.75 82 TYR A N 1
ATOM 648 C CA . TYR A 1 82 ? -11.770 5.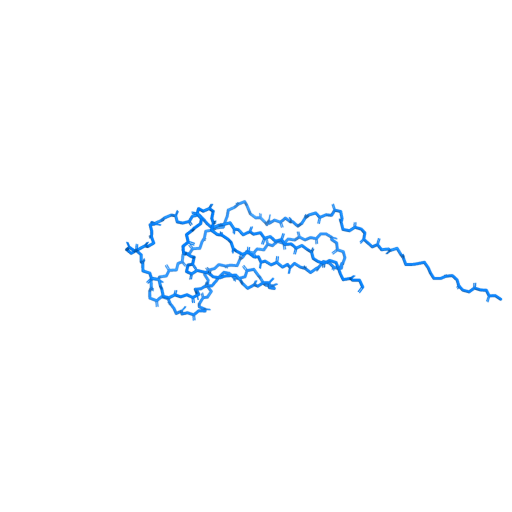708 15.712 1.00 70.75 82 TYR A CA 1
ATOM 649 C C . TYR A 1 82 ? -12.038 7.039 16.415 1.00 70.75 82 TYR A C 1
ATOM 651 O O . TYR A 1 82 ? -12.305 8.033 15.747 1.00 70.75 82 TYR A O 1
ATOM 659 N N . GLU A 1 83 ? -11.938 7.095 17.742 1.00 68.50 83 GLU A N 1
ATOM 660 C CA . GLU A 1 83 ? -12.080 8.346 18.487 1.00 68.50 83 GLU A CA 1
ATOM 661 C C . GLU A 1 83 ? -10.822 9.222 18.369 1.00 68.50 83 GLU A C 1
ATOM 663 O O . GLU A 1 83 ? -10.893 10.443 18.513 1.00 68.50 83 GLU A O 1
ATOM 668 N N . LYS A 1 84 ? -9.667 8.611 18.070 1.00 63.66 84 LYS A N 1
ATOM 669 C CA . LYS A 1 84 ? -8.388 9.304 17.839 1.00 63.66 84 LYS A CA 1
ATOM 670 C C . LYS A 1 84 ? -8.047 9.484 16.361 1.00 63.66 84 LYS A C 1
ATOM 672 O O . LYS A 1 84 ? -7.266 10.375 16.030 1.00 63.66 84 LYS A O 1
ATOM 677 N N . VAL A 1 85 ? -8.611 8.656 15.486 1.00 61.34 85 VAL A N 1
ATOM 678 C CA . VAL A 1 85 ? -8.475 8.757 14.029 1.00 61.34 85 VAL A CA 1
ATOM 679 C C . VAL A 1 85 ? -9.639 9.596 13.512 1.00 61.34 85 VAL A C 1
ATOM 681 O O . VAL A 1 85 ? -10.755 9.105 13.371 1.00 61.34 85 VAL A O 1
ATOM 684 N N . ILE A 1 86 ? -9.407 10.886 13.256 1.00 55.34 86 ILE A N 1
ATOM 685 C CA . ILE A 1 86 ? -10.436 11.753 12.667 1.00 55.34 86 ILE A CA 1
ATOM 686 C C . ILE A 1 86 ? -10.881 11.105 11.348 1.00 55.34 86 ILE A C 1
ATOM 688 O O . ILE A 1 86 ? -10.047 10.719 10.537 1.00 55.34 86 ILE A O 1
ATOM 692 N N . ALA A 1 87 ? -12.197 10.962 11.169 1.00 52.41 87 ALA A N 1
ATOM 693 C CA . ALA A 1 87 ? -12.881 10.012 10.280 1.00 52.41 87 ALA A CA 1
ATOM 694 C C . ALA A 1 87 ? -12.545 10.040 8.767 1.00 52.41 87 ALA A C 1
ATOM 696 O O . ALA A 1 87 ? -13.209 9.356 7.989 1.00 52.41 87 ALA A O 1
ATOM 697 N N . VAL A 1 88 ? -11.553 10.812 8.318 1.00 52.97 88 VAL A N 1
ATOM 698 C CA . VAL A 1 88 ? -11.128 10.883 6.917 1.00 52.97 88 VAL A CA 1
ATOM 699 C C . VAL A 1 88 ? -9.613 11.120 6.827 1.00 52.97 88 VAL A C 1
ATOM 701 O O . VAL A 1 88 ? -9.164 12.164 6.355 1.00 52.97 88 VAL A O 1
ATOM 704 N N . ASP A 1 89 ? -8.801 10.170 7.292 1.00 58.28 89 ASP A N 1
ATOM 705 C CA . ASP A 1 89 ? -7.372 10.200 6.973 1.00 58.28 89 ASP A CA 1
ATOM 706 C C . ASP A 1 89 ? -7.180 9.862 5.489 1.00 58.28 89 ASP A C 1
ATOM 708 O O . ASP A 1 89 ? -7.438 8.746 5.033 1.00 58.28 89 ASP A O 1
ATOM 712 N N . TYR A 1 90 ? -6.742 10.855 4.717 1.00 61.34 90 TYR A N 1
ATOM 713 C CA . TYR A 1 90 ? -6.268 10.646 3.355 1.00 61.34 90 TYR A CA 1
ATOM 714 C C . TYR A 1 90 ? -4.872 10.024 3.429 1.00 61.34 90 TYR A C 1
ATOM 716 O O . TYR A 1 90 ? -3.935 10.636 3.950 1.00 61.34 90 TYR A O 1
ATOM 724 N N . LEU A 1 91 ? -4.749 8.799 2.923 1.00 59.97 91 LEU A N 1
ATOM 725 C CA . LEU A 1 91 ? -3.476 8.110 2.756 1.00 59.97 91 LEU A CA 1
ATOM 726 C C . LEU A 1 91 ? -3.112 8.107 1.279 1.00 59.97 91 LEU A C 1
ATOM 728 O O . LEU A 1 91 ? -3.923 7.692 0.450 1.00 59.97 91 LEU A O 1
ATOM 732 N N . ASP A 1 92 ? -1.887 8.527 0.980 1.00 68.69 92 ASP A N 1
ATOM 733 C CA . ASP A 1 92 ? -1.334 8.414 -0.361 1.00 68.69 92 ASP A CA 1
ATOM 734 C C . ASP A 1 92 ? -0.479 7.153 -0.441 1.00 68.69 92 ASP A C 1
ATOM 736 O O . ASP A 1 92 ? 0.352 6.869 0.428 1.00 68.69 92 ASP A O 1
ATOM 740 N N . ILE A 1 93 ? -0.693 6.394 -1.512 1.00 68.94 93 ILE A N 1
ATOM 741 C CA . ILE A 1 93 ? 0.143 5.253 -1.864 1.00 68.94 93 ILE A CA 1
ATOM 742 C C . ILE A 1 93 ? 0.985 5.663 -3.060 1.00 68.94 93 ILE A C 1
ATOM 744 O O . ILE A 1 93 ? 0.443 6.051 -4.098 1.00 68.94 93 ILE A O 1
ATOM 748 N N . SER A 1 94 ? 2.303 5.548 -2.929 1.00 73.44 94 SER A N 1
ATOM 749 C CA . SER A 1 94 ? 3.192 5.588 -4.083 1.00 73.44 94 SER A CA 1
ATOM 750 C C . SER A 1 94 ? 3.587 4.175 -4.477 1.00 73.44 94 SER A C 1
ATOM 752 O O . SER A 1 94 ? 3.585 3.226 -3.687 1.00 73.44 94 SER A O 1
ATOM 754 N N . VAL A 1 95 ? 3.939 4.048 -5.744 1.00 71.50 95 VAL A N 1
ATOM 755 C CA . VAL A 1 95 ? 4.558 2.852 -6.279 1.00 71.50 95 VAL A CA 1
ATOM 756 C C . VAL A 1 95 ? 5.813 3.279 -7.023 1.00 71.50 95 VAL A C 1
ATOM 758 O O . VAL A 1 95 ? 5.798 4.240 -7.790 1.00 71.50 95 VAL A O 1
ATOM 761 N N . THR A 1 96 ? 6.909 2.575 -6.778 1.00 71.25 96 THR A N 1
ATOM 762 C CA . THR A 1 96 ? 8.169 2.774 -7.493 1.00 71.25 96 THR A CA 1
ATOM 763 C C . THR A 1 96 ? 8.521 1.492 -8.227 1.00 71.25 96 THR A C 1
ATOM 765 O O . THR A 1 96 ? 8.440 0.408 -7.643 1.00 71.25 96 THR A O 1
ATOM 768 N N . SER A 1 97 ? 8.940 1.589 -9.486 1.00 65.81 97 SER A N 1
ATOM 769 C CA . SER A 1 97 ? 9.555 0.465 -10.183 1.00 65.81 97 SER A CA 1
ATOM 770 C C . SER A 1 97 ? 11.064 0.466 -9.990 1.00 65.81 97 SER A C 1
ATOM 772 O O . SER A 1 97 ? 11.740 1.490 -10.083 1.00 65.81 97 SER A O 1
ATOM 774 N N . LYS A 1 98 ? 11.611 -0.712 -9.684 1.00 59.12 98 LYS A N 1
ATOM 775 C CA . LYS A 1 98 ? 13.054 -0.940 -9.656 1.00 59.12 98 LYS A CA 1
ATOM 776 C C . LYS A 1 98 ? 13.417 -1.864 -10.813 1.00 59.12 98 LYS A C 1
ATOM 778 O O . LYS A 1 98 ? 12.952 -3.002 -10.845 1.00 59.12 98 LYS A O 1
ATOM 783 N N . CYS A 1 99 ? 14.240 -1.378 -11.740 1.00 51.53 99 CYS A N 1
ATOM 784 C CA . CYS A 1 99 ? 14.867 -2.220 -12.756 1.00 51.53 99 CYS A CA 1
ATOM 785 C C . CYS A 1 99 ? 16.102 -2.887 -12.128 1.00 51.53 99 CYS A C 1
ATOM 787 O O . CYS A 1 99 ? 16.899 -2.215 -11.466 1.00 51.53 99 CYS A O 1
ATOM 789 N N . PHE A 1 100 ? 16.234 -4.208 -12.257 1.00 50.16 100 PHE A N 1
ATOM 790 C CA . PHE A 1 100 ? 17.425 -4.922 -11.786 1.00 50.16 100 PHE A CA 1
ATOM 791 C C . PHE A 1 100 ? 18.560 -4.778 -12.813 1.00 50.16 100 PHE A C 1
ATOM 793 O O . PHE A 1 100 ? 18.319 -4.905 -14.013 1.00 50.16 100 PHE A O 1
ATOM 800 N N . PHE A 1 101 ? 19.768 -4.492 -12.317 1.00 47.19 101 PHE A N 1
ATOM 801 C CA . PHE A 1 101 ? 21.029 -4.446 -13.069 1.00 47.19 101 PHE A CA 1
ATOM 802 C C . PHE A 1 101 ? 21.758 -5.788 -12.985 1.00 47.19 101 PHE A C 1
ATOM 804 O O . PHE A 1 101 ? 21.655 -6.433 -11.914 1.00 47.19 101 PHE A O 1
#

pLDDT: mean 74.85, std 14.56, range [41.03, 95.94]

Sequence (101 aa):
IVKVQIFIADINDNAPYFDQKRYEGKVAENAEINQDVITVKAHDLDRLSNLKYDLYAVHGGRIPFGVRTDSGAVFVKEPLDYEKVIAVDYLDISVTSKCFF

Foldseek 3Di:
DDDDDDDDPDPQPWFKDWPDPDDDWDDDLPDDFFAFTDATDIDTPDPQWQKFKFKDFPVPDDDQWTADGRTRTIGGHHGHDCVPVPPDGDMDMDIDTDHDD

Organism: Anisakis simplex (NCBI:txid6269)